Protein AF-A0A7S2R2Z5-F1 (afdb_monomer_lite)

Radius of gyration: 20.86 Å; chains: 1; bounding box: 53×52×46 Å

Foldseek 3Di:
DQPVVVLQVQLVVQVVQVWDFDPPQDSSLSSQVSCLQAPQPDPAGPPRADSDPPDPRHSVNRTPDDDPVCPVVSVVSVVVSVVCVVVVHHDGNCVLCVVLVVVLVVVVVVVVVPDPDPPVVVVVSVVVSVVSVVVSVVVVCVVVLVVDDPVVNVVVVVVVVVVVVVVVVVD

pLDDT: mean 77.74, std 11.2, range [48.31, 90.31]

Secondary structure (DSSP, 8-state):
---HHHHHHHHHHHHHTT-EE-TT--TTHHHHHHHHHH-TT-SS-GGG--S-TTSTT-GGGGEEE--HHHHHHHHHHHHHHHHHHHTT----HHHHHHHHHHHHHHHHHHHHTT-S-HHHHHHHHHHHHHHHHHHHHHHHHHHHHTTS-HHHHHHHHHHHHHHHHHHHHT-

Structure (mmCIF, N/CA/C/O backbone):
data_AF-A0A7S2R2Z5-F1
#
_entry.id   AF-A0A7S2R2Z5-F1
#
loop_
_atom_site.group_PDB
_atom_site.id
_atom_site.type_symbol
_atom_site.label_atom_id
_atom_site.label_alt_id
_atom_site.label_comp_id
_atom_site.label_asym_id
_atom_site.label_entity_id
_atom_site.label_seq_id
_atom_site.pdbx_PDB_ins_code
_atom_site.Cartn_x
_atom_site.Cartn_y
_atom_site.Cartn_z
_atom_site.occupancy
_atom_site.B_iso_or_equiv
_atom_site.auth_seq_id
_atom_site.auth_comp_id
_atom_site.auth_asym_id
_atom_site.auth_atom_id
_atom_site.pdbx_PDB_model_num
ATOM 1 N N . ASP A 1 1 ? 11.763 -3.699 8.112 1.00 53.38 1 ASP A N 1
ATOM 2 C CA . ASP A 1 1 ? 11.744 -4.828 7.167 1.00 53.38 1 ASP A CA 1
ATOM 3 C C . ASP A 1 1 ? 12.758 -4.633 6.057 1.00 53.38 1 ASP A C 1
ATOM 5 O O . ASP A 1 1 ? 12.466 -4.006 5.052 1.00 53.38 1 ASP A O 1
ATOM 9 N N . THR A 1 2 ? 13.978 -5.117 6.279 1.00 63.84 2 THR A N 1
ATOM 10 C CA . THR A 1 2 ? 15.069 -5.157 5.283 1.00 63.84 2 THR A CA 1
ATOM 11 C C . THR A 1 2 ? 15.484 -6.593 4.959 1.00 63.84 2 THR A C 1
ATOM 13 O O . THR A 1 2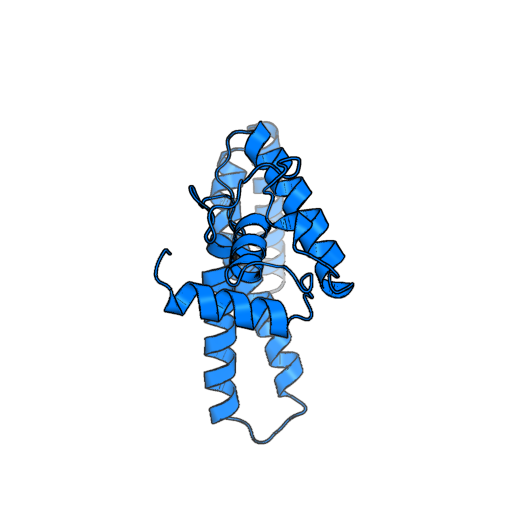 ? 16.454 -6.817 4.243 1.00 63.84 2 THR A O 1
ATOM 16 N N . ASN A 1 3 ? 14.767 -7.579 5.504 1.00 76.38 3 ASN A N 1
ATOM 17 C CA . ASN A 1 3 ? 15.031 -8.986 5.260 1.00 76.38 3 ASN A CA 1
ATOM 18 C C . ASN A 1 3 ? 14.628 -9.336 3.814 1.00 76.38 3 ASN A C 1
ATOM 20 O O . ASN A 1 3 ? 13.455 -9.174 3.462 1.00 76.38 3 ASN A O 1
ATOM 24 N N . PRO A 1 4 ? 15.555 -9.833 2.979 1.00 74.38 4 PRO A N 1
ATOM 25 C CA . PRO A 1 4 ? 15.289 -10.108 1.567 1.00 74.38 4 PRO A CA 1
ATOM 26 C C . PRO A 1 4 ? 14.160 -11.125 1.348 1.00 74.38 4 PRO A C 1
ATOM 28 O O . PRO A 1 4 ? 13.412 -11.012 0.378 1.00 74.38 4 PRO A O 1
ATOM 31 N N . ALA A 1 5 ? 13.975 -12.082 2.264 1.00 79.19 5 ALA A N 1
ATOM 32 C CA . ALA A 1 5 ? 12.886 -13.054 2.171 1.00 79.19 5 ALA A CA 1
ATOM 33 C C . ALA A 1 5 ? 11.499 -12.402 2.325 1.00 79.19 5 ALA A C 1
ATOM 35 O O . ALA A 1 5 ? 10.555 -12.771 1.623 1.00 79.19 5 ALA A O 1
ATOM 36 N N . ASP A 1 6 ? 11.385 -11.407 3.207 1.00 82.25 6 ASP A N 1
ATOM 37 C CA . ASP A 1 6 ? 10.134 -10.681 3.433 1.00 82.25 6 ASP A CA 1
ATOM 38 C C . ASP A 1 6 ? 9.831 -9.743 2.260 1.00 82.25 6 ASP A C 1
ATOM 40 O O . ASP A 1 6 ? 8.690 -9.678 1.807 1.00 82.25 6 ASP A O 1
ATOM 44 N N . LEU A 1 7 ? 10.855 -9.085 1.706 1.00 82.88 7 LEU A N 1
ATOM 45 C CA . LEU A 1 7 ? 10.720 -8.236 0.518 1.00 82.88 7 LEU A CA 1
ATOM 46 C C . LEU A 1 7 ? 10.238 -9.030 -0.695 1.00 82.88 7 LEU A C 1
ATOM 48 O O . LEU A 1 7 ? 9.285 -8.615 -1.354 1.00 82.88 7 LEU A O 1
ATOM 52 N N . LYS A 1 8 ? 10.830 -10.203 -0.940 1.00 84.44 8 LYS A N 1
ATOM 53 C CA . LYS A 1 8 ? 10.383 -11.102 -2.005 1.00 84.44 8 LYS A CA 1
ATOM 54 C C . LYS A 1 8 ? 8.921 -11.497 -1.815 1.00 84.44 8 LYS A C 1
ATOM 56 O O . LYS A 1 8 ? 8.126 -11.373 -2.736 1.00 84.44 8 LYS A O 1
ATOM 61 N N . ARG A 1 9 ? 8.540 -11.885 -0.596 1.00 86.00 9 ARG A N 1
ATOM 62 C CA . ARG A 1 9 ? 7.157 -12.265 -0.287 1.00 86.00 9 ARG A CA 1
ATOM 63 C C . ARG A 1 9 ? 6.170 -11.117 -0.497 1.00 86.00 9 ARG A C 1
ATOM 65 O O . ARG A 1 9 ? 5.071 -11.350 -0.989 1.00 86.00 9 ARG A O 1
ATOM 72 N N . ILE A 1 10 ? 6.536 -9.894 -0.118 1.00 82.88 10 ILE A N 1
ATOM 73 C CA . ILE A 1 10 ? 5.715 -8.701 -0.366 1.00 82.88 10 ILE A CA 1
ATOM 74 C C . ILE A 1 10 ? 5.574 -8.465 -1.874 1.00 82.88 10 ILE A C 1
ATOM 76 O O . ILE A 1 10 ? 4.464 -8.210 -2.338 1.00 82.88 10 ILE A O 1
ATOM 80 N N . GLY A 1 11 ? 6.671 -8.582 -2.627 1.00 81.56 11 GLY A N 1
ATOM 81 C CA . GLY A 1 11 ? 6.669 -8.472 -4.084 1.00 81.56 11 GLY A CA 1
ATOM 82 C C . GLY A 1 11 ? 5.750 -9.502 -4.740 1.00 81.56 11 GLY A C 1
ATOM 83 O O . GLY A 1 11 ? 4.847 -9.127 -5.483 1.00 81.56 11 GLY A O 1
ATOM 84 N N . ASP A 1 12 ? 5.899 -10.776 -4.378 1.00 86.38 12 ASP A N 1
ATOM 85 C CA . ASP A 1 12 ? 5.073 -11.877 -4.885 1.00 86.38 12 ASP A CA 1
ATOM 86 C C . ASP A 1 12 ? 3.579 -11.649 -4.596 1.00 86.38 12 ASP A C 1
ATOM 88 O O . ASP A 1 12 ? 2.731 -11.880 -5.457 1.00 86.38 12 ASP A O 1
ATOM 92 N N . LEU A 1 13 ? 3.240 -11.153 -3.399 1.00 85.06 13 LEU A N 1
ATOM 93 C CA . LEU A 1 13 ? 1.860 -10.808 -3.043 1.00 85.06 13 LEU A CA 1
ATOM 94 C C . LEU A 1 13 ? 1.320 -9.641 -3.879 1.00 85.06 13 LEU A C 1
ATOM 96 O O . LEU A 1 13 ? 0.161 -9.676 -4.284 1.00 85.06 13 LEU A O 1
ATOM 100 N N . ALA A 1 14 ? 2.135 -8.621 -4.152 1.00 81.81 14 ALA A N 1
ATOM 101 C CA . ALA A 1 14 ? 1.749 -7.513 -5.026 1.00 81.81 14 ALA A CA 1
ATOM 102 C C . ALA A 1 14 ? 1.446 -8.000 -6.453 1.00 81.81 14 ALA A C 1
ATOM 104 O O . ALA A 1 14 ? 0.422 -7.619 -7.021 1.00 81.81 14 ALA A O 1
ATOM 105 N N . LEU A 1 15 ? 2.279 -8.889 -6.999 1.00 84.31 15 LEU A N 1
ATOM 106 C CA . LEU A 1 15 ? 2.062 -9.480 -8.322 1.00 84.31 15 LEU A CA 1
ATOM 107 C C . LEU A 1 15 ? 0.796 -10.350 -8.359 1.00 84.31 15 LEU A C 1
ATOM 109 O O . LEU A 1 15 ? -0.008 -10.235 -9.280 1.00 84.31 15 LEU A O 1
ATOM 113 N N . GLN A 1 16 ? 0.552 -11.163 -7.324 1.00 85.69 16 GLN A N 1
ATOM 114 C CA . GLN A 1 16 ? -0.674 -11.971 -7.209 1.00 85.69 16 GLN A CA 1
ATOM 115 C C . GLN A 1 16 ? -1.953 -11.130 -7.146 1.00 85.69 16 GLN A C 1
ATOM 117 O O . GLN A 1 16 ? -3.013 -11.587 -7.565 1.00 85.69 16 GLN A O 1
ATOM 122 N N . LEU A 1 17 ? -1.865 -9.902 -6.633 1.00 81.88 17 LEU A N 1
ATOM 123 C CA . LEU A 1 17 ? -2.984 -8.965 -6.615 1.00 81.88 17 LEU A CA 1
ATOM 124 C C . LEU A 1 17 ? -3.290 -8.359 -7.996 1.00 81.88 17 LEU A C 1
ATOM 126 O O . LEU A 1 17 ? -4.260 -7.613 -8.110 1.00 81.88 17 LEU A O 1
ATOM 130 N N . GLY A 1 18 ? -2.503 -8.681 -9.029 1.00 82.69 18 GLY A N 1
ATOM 131 C CA . GLY A 1 18 ? -2.696 -8.212 -10.402 1.00 82.69 18 GLY A CA 1
ATOM 132 C C . GLY A 1 18 ? -1.950 -6.920 -10.727 1.00 82.69 18 GLY A C 1
ATOM 133 O O . GLY A 1 18 ? -2.322 -6.230 -11.671 1.00 82.69 18 GLY A O 1
ATOM 134 N N . VAL A 1 19 ? -0.940 -6.554 -9.930 1.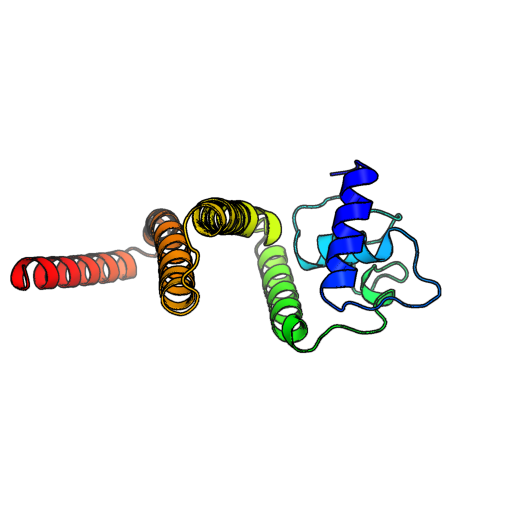00 86.88 19 VAL A N 1
ATOM 135 C CA . VAL A 1 19 ? -0.030 -5.450 -10.256 1.00 86.88 19 VAL A CA 1
ATOM 136 C C . VAL A 1 19 ? 0.974 -5.930 -11.297 1.00 86.88 19 VAL A C 1
ATOM 138 O O . VAL A 1 19 ? 1.629 -6.950 -11.092 1.00 86.88 19 VAL A O 1
ATOM 141 N N . GLU A 1 20 ? 1.136 -5.177 -12.380 1.00 90.31 20 GLU A N 1
ATOM 142 C CA . GLU A 1 20 ? 2.138 -5.466 -13.405 1.00 90.31 20 GLU A CA 1
ATOM 143 C C . GLU A 1 20 ? 3.236 -4.409 -13.371 1.00 90.31 20 GLU A C 1
ATOM 145 O O . GLU A 1 20 ? 2.965 -3.203 -13.326 1.00 90.31 20 GLU A O 1
ATOM 150 N N . LEU A 1 21 ? 4.483 -4.866 -13.419 1.00 89.38 21 LEU A N 1
ATOM 151 C CA . LEU A 1 21 ? 5.650 -4.003 -13.544 1.00 89.38 21 LEU A CA 1
ATOM 152 C C . LEU A 1 21 ? 6.116 -3.914 -15.000 1.00 89.38 21 LEU A C 1
ATOM 154 O O . LEU A 1 21 ? 5.731 -4.734 -15.840 1.00 89.38 21 LEU A O 1
ATOM 158 N N . ASN A 1 22 ? 6.940 -2.914 -15.299 1.00 90.19 22 ASN A N 1
ATOM 159 C CA . ASN A 1 22 ? 7.653 -2.847 -16.568 1.00 90.19 22 ASN A CA 1
ATOM 160 C C . ASN A 1 22 ? 8.651 -4.008 -16.693 1.00 90.19 22 ASN A C 1
ATOM 162 O O . ASN A 1 22 ? 9.077 -4.597 -15.702 1.00 90.19 22 ASN A O 1
ATOM 166 N N . GLU A 1 23 ? 9.024 -4.336 -17.928 1.00 87.00 23 GLU A N 1
ATOM 167 C CA . GLU A 1 23 ? 9.939 -5.449 -18.225 1.00 87.00 23 GLU A CA 1
ATOM 168 C C . GLU A 1 23 ? 11.364 -5.201 -17.709 1.00 87.00 23 GLU A C 1
ATOM 170 O O . GLU A 1 23 ? 12.104 -6.147 -17.457 1.00 87.00 23 GLU A O 1
ATOM 175 N N . ASP A 1 24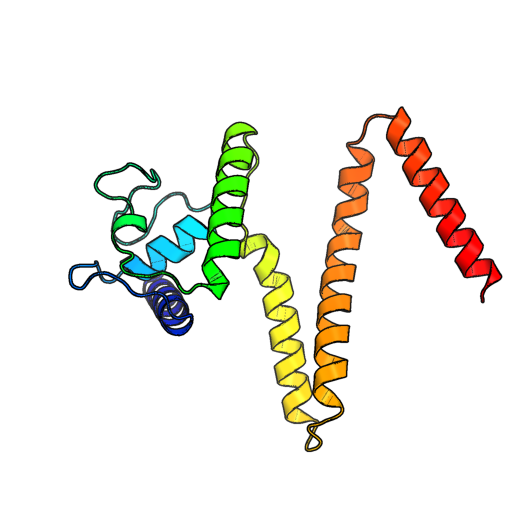 ? 11.731 -3.933 -17.532 1.00 87.81 24 ASP A N 1
ATOM 176 C CA . ASP A 1 24 ? 13.014 -3.449 -17.027 1.00 87.81 24 ASP A CA 1
ATOM 177 C C . ASP A 1 24 ? 12.988 -3.086 -15.532 1.00 87.81 24 ASP A C 1
ATOM 179 O O . ASP A 1 24 ? 13.969 -2.549 -15.010 1.00 87.81 24 ASP A O 1
ATOM 183 N N . ALA A 1 25 ? 11.891 -3.391 -14.832 1.00 86.88 25 ALA A N 1
ATOM 184 C CA . ALA A 1 25 ? 11.773 -3.095 -13.414 1.00 86.88 25 ALA A CA 1
ATOM 185 C C . ALA A 1 25 ? 12.781 -3.893 -12.579 1.00 86.88 25 ALA A C 1
ATOM 187 O O . ALA A 1 25 ? 13.034 -5.073 -12.825 1.00 86.88 25 ALA A O 1
ATOM 188 N N . LYS A 1 26 ? 13.333 -3.255 -11.540 1.00 88.31 26 LYS A N 1
ATOM 189 C CA . LYS A 1 26 ? 14.226 -3.942 -10.594 1.00 88.31 26 LYS A CA 1
ATOM 190 C C . LYS A 1 26 ? 13.463 -5.017 -9.819 1.00 88.31 26 LYS A C 1
ATOM 192 O O . LYS A 1 26 ? 12.269 -4.864 -9.547 1.00 88.31 26 LYS A O 1
ATOM 197 N N . ASP A 1 27 ? 14.186 -6.034 -9.356 1.00 85.69 27 ASP A N 1
ATOM 198 C CA . ASP A 1 27 ? 13.638 -7.151 -8.576 1.00 85.69 27 ASP A CA 1
ATOM 199 C C . ASP A 1 27 ? 12.844 -6.683 -7.344 1.00 85.69 27 ASP A C 1
ATOM 201 O O . ASP A 1 27 ? 11.795 -7.237 -7.008 1.00 85.69 27 ASP A O 1
ATOM 205 N N . GLU A 1 28 ? 13.293 -5.618 -6.674 1.00 88.06 28 GLU A N 1
ATOM 206 C CA . GLU A 1 28 ? 12.599 -5.060 -5.513 1.00 88.06 28 GLU A CA 1
ATOM 207 C C . GLU A 1 28 ? 11.463 -4.084 -5.861 1.00 88.06 28 GLU A C 1
ATOM 209 O O . GLU A 1 28 ? 10.818 -3.559 -4.951 1.00 88.06 28 GLU A O 1
ATOM 214 N N . GLY A 1 29 ? 11.189 -3.833 -7.145 1.00 88.06 29 GLY A N 1
ATOM 215 C CA . GLY A 1 29 ? 10.217 -2.844 -7.620 1.00 88.06 29 GLY A CA 1
ATOM 216 C C . GLY A 1 29 ? 8.818 -3.050 -7.040 1.00 88.06 29 GLY A C 1
ATOM 217 O O . GLY A 1 29 ? 8.239 -2.123 -6.472 1.00 88.06 29 GLY A O 1
ATOM 218 N N . ALA A 1 30 ? 8.297 -4.281 -7.068 1.00 88.38 30 ALA A N 1
ATOM 219 C CA . ALA A 1 30 ? 6.967 -4.592 -6.527 1.00 88.38 30 ALA A CA 1
ATOM 220 C C . ALA A 1 30 ? 6.893 -4.339 -5.014 1.00 88.38 30 ALA A C 1
ATOM 222 O O . ALA A 1 30 ? 5.926 -3.757 -4.513 1.00 88.38 30 ALA A O 1
ATOM 223 N N . ALA A 1 31 ? 7.934 -4.739 -4.281 1.00 88.56 31 ALA A N 1
ATOM 224 C CA . ALA A 1 31 ? 8.015 -4.520 -2.843 1.00 88.56 31 ALA A CA 1
ATOM 225 C C . ALA A 1 31 ? 8.120 -3.024 -2.515 1.00 88.56 31 ALA A C 1
ATOM 227 O O . ALA A 1 31 ? 7.417 -2.530 -1.630 1.00 88.56 31 ALA A O 1
ATOM 228 N N . ALA A 1 32 ? 8.936 -2.284 -3.269 1.00 90.25 32 ALA A N 1
ATOM 229 C CA . ALA A 1 32 ? 9.094 -0.844 -3.124 1.00 90.25 32 ALA A CA 1
ATOM 230 C C . ALA A 1 32 ? 7.785 -0.095 -3.390 1.00 90.25 32 ALA A C 1
ATOM 232 O O . ALA A 1 32 ? 7.425 0.789 -2.614 1.00 90.25 32 ALA A O 1
ATOM 233 N N . VAL A 1 33 ? 7.040 -0.479 -4.430 1.00 89.88 33 VAL A N 1
ATOM 234 C CA . VAL A 1 33 ? 5.712 0.069 -4.736 1.00 89.88 33 VAL A CA 1
ATOM 235 C C . VAL A 1 33 ? 4.735 -0.197 -3.594 1.00 89.88 33 VAL A C 1
ATOM 237 O O . VAL A 1 33 ? 4.071 0.732 -3.129 1.00 89.88 33 VAL A O 1
ATOM 240 N N . ALA A 1 34 ? 4.655 -1.439 -3.110 1.00 88.38 34 ALA A N 1
ATOM 241 C CA . ALA A 1 34 ? 3.739 -1.814 -2.036 1.00 88.38 34 ALA A CA 1
ATOM 242 C C . ALA A 1 34 ? 4.038 -1.045 -0.738 1.00 88.38 34 ALA A C 1
ATOM 244 O O . ALA A 1 34 ? 3.128 -0.490 -0.115 1.00 88.38 34 ALA A O 1
ATOM 245 N N . MET A 1 35 ? 5.316 -0.951 -0.360 1.00 88.88 35 MET A N 1
ATOM 246 C CA . MET A 1 35 ? 5.760 -0.178 0.802 1.00 88.88 35 MET A CA 1
ATOM 247 C C . MET A 1 35 ? 5.487 1.317 0.608 1.00 88.88 35 MET A C 1
ATOM 249 O O . MET A 1 35 ? 4.932 1.960 1.494 1.00 88.88 35 MET A O 1
ATOM 253 N N . TRP A 1 36 ? 5.784 1.874 -0.568 1.00 89.31 36 TRP A N 1
ATOM 254 C CA . TRP A 1 36 ? 5.540 3.286 -0.864 1.00 89.31 36 TRP A CA 1
ATOM 255 C C . TRP A 1 36 ? 4.049 3.659 -0.829 1.00 89.31 36 TRP A C 1
ATOM 257 O O . TRP A 1 36 ? 3.709 4.750 -0.350 1.00 89.31 36 TRP A O 1
ATOM 267 N N . LEU A 1 37 ? 3.168 2.777 -1.315 1.00 88.06 37 LEU A N 1
ATOM 268 C CA . LEU A 1 37 ? 1.716 2.985 -1.347 1.00 88.06 37 LEU A CA 1
ATOM 269 C C . LEU A 1 37 ? 1.062 2.827 0.027 1.00 88.06 37 LEU A C 1
ATOM 271 O O . LEU A 1 37 ? 0.170 3.606 0.369 1.00 88.06 37 LEU A O 1
ATOM 275 N N . PHE A 1 38 ? 1.456 1.807 0.791 1.00 87.31 38 PHE A N 1
ATOM 276 C CA . PHE A 1 38 ? 0.703 1.370 1.969 1.00 87.31 38 PHE A CA 1
ATOM 277 C C . PHE A 1 38 ? 1.422 1.585 3.297 1.00 87.31 38 PHE A C 1
ATOM 279 O O . PHE A 1 38 ? 0.771 1.543 4.344 1.00 87.31 38 PHE A O 1
ATOM 286 N N . ASP A 1 39 ? 2.722 1.870 3.286 1.00 85.38 39 ASP A N 1
ATOM 287 C CA . ASP A 1 39 ? 3.492 2.131 4.495 1.00 85.38 39 ASP A CA 1
ATOM 288 C C . ASP A 1 39 ? 4.266 3.453 4.424 1.00 85.38 39 ASP A C 1
ATOM 290 O O . ASP A 1 39 ? 5.447 3.526 4.089 1.00 85.38 39 ASP A O 1
ATOM 294 N N . GLY A 1 40 ? 3.592 4.535 4.817 1.00 79.25 40 GLY A N 1
ATOM 295 C CA . GLY A 1 40 ? 4.206 5.860 4.908 1.00 79.25 40 GLY A CA 1
ATOM 296 C C . GLY A 1 40 ? 5.234 6.019 6.034 1.00 79.25 40 GLY A C 1
ATOM 297 O O . GLY A 1 40 ? 5.832 7.089 6.131 1.00 79.25 40 GLY A O 1
ATOM 298 N N . SER A 1 41 ? 5.446 5.002 6.879 1.00 79.56 41 SER A N 1
ATOM 299 C CA . SER A 1 41 ? 6.427 5.051 7.973 1.00 79.56 41 SER A CA 1
ATOM 300 C C . SER A 1 41 ? 7.828 4.582 7.578 1.00 79.56 41 SER A C 1
ATOM 302 O O . SER A 1 41 ? 8.781 4.806 8.321 1.00 79.56 41 SER A O 1
ATOM 304 N N . VAL A 1 42 ? 7.972 3.963 6.405 1.00 83.88 42 VAL A N 1
ATOM 305 C CA . VAL A 1 42 ? 9.253 3.454 5.908 1.00 83.88 42 VAL A CA 1
ATOM 306 C C . VAL A 1 42 ? 10.201 4.614 5.640 1.00 83.88 42 VAL A C 1
ATOM 308 O O . VAL A 1 42 ? 9.825 5.568 4.962 1.00 83.88 42 VAL A O 1
ATOM 311 N N . GLU A 1 43 ? 11.439 4.540 6.135 1.00 80.75 43 GLU A N 1
ATOM 312 C CA . GLU A 1 43 ? 12.467 5.563 5.900 1.00 80.75 43 GLU A CA 1
ATOM 313 C C . GLU A 1 43 ? 13.213 5.393 4.575 1.00 80.75 43 GLU A C 1
ATOM 315 O O . GLU A 1 43 ? 13.423 6.383 3.877 1.00 80.75 43 GLU A O 1
ATOM 320 N N . ASN A 1 44 ? 13.509 4.150 4.197 1.00 86.12 44 ASN A N 1
ATOM 321 C CA . ASN A 1 44 ? 14.243 3.790 2.988 1.00 86.12 44 ASN A CA 1
ATOM 322 C C . ASN A 1 44 ? 13.476 2.706 2.234 1.00 86.12 44 ASN A C 1
ATOM 324 O O . ASN A 1 44 ? 13.072 1.711 2.837 1.00 86.12 44 ASN A O 1
ATOM 328 N N . LEU A 1 45 ? 13.267 2.899 0.934 1.00 88.62 45 LEU A N 1
ATOM 329 C CA . LEU A 1 45 ? 12.628 1.893 0.094 1.00 88.62 45 LEU A CA 1
ATOM 330 C C . LEU A 1 45 ? 13.670 0.871 -0.391 1.00 88.62 45 LEU A C 1
ATOM 332 O O . LEU A 1 45 ? 14.834 1.233 -0.590 1.00 88.62 45 LEU A O 1
ATOM 336 N N . PRO A 1 46 ? 13.278 -0.400 -0.580 1.00 87.25 46 PRO A N 1
ATOM 337 C CA . PRO A 1 46 ? 14.167 -1.419 -1.136 1.00 87.25 46 PRO A CA 1
ATOM 338 C C . PRO A 1 46 ? 14.539 -1.070 -2.589 1.00 87.25 46 PRO A C 1
ATOM 340 O O . PRO A 1 46 ? 13.902 -0.210 -3.185 1.00 87.25 46 PRO A O 1
ATOM 343 N N . GLY A 1 47 ? 15.600 -1.656 -3.155 1.00 85.50 47 GLY A N 1
ATOM 344 C CA . GLY A 1 47 ? 16.041 -1.359 -4.536 1.00 85.50 47 GLY A CA 1
ATOM 345 C C . GLY A 1 47 ? 16.632 0.047 -4.753 1.00 85.50 47 GLY A C 1
ATOM 346 O O . GLY A 1 47 ? 16.867 0.472 -5.891 1.00 85.50 47 GLY A O 1
ATOM 347 N N . GLY A 1 48 ? 16.860 0.787 -3.661 1.00 86.94 48 GLY A N 1
ATOM 348 C CA . GLY A 1 48 ? 17.413 2.140 -3.680 1.00 86.94 48 GLY A CA 1
ATOM 349 C C . GLY A 1 48 ? 16.448 3.192 -4.222 1.00 86.94 48 GLY A C 1
ATOM 350 O O . GLY A 1 48 ? 16.915 4.210 -4.716 1.00 86.94 48 GLY A O 1
ATOM 351 N N . TYR A 1 49 ? 15.135 2.943 -4.191 1.00 90.00 49 TYR A N 1
ATOM 352 C CA . TYR A 1 49 ? 14.127 3.872 -4.706 1.00 90.00 49 TYR A CA 1
ATOM 353 C C . TYR A 1 49 ? 13.899 5.091 -3.804 1.00 90.00 49 TYR A C 1
ATOM 355 O O . TYR A 1 49 ? 13.987 5.026 -2.575 1.00 90.00 49 TYR A O 1
ATOM 363 N N . ASP A 1 50 ? 13.494 6.195 -4.429 1.00 88.75 50 ASP A N 1
ATOM 364 C CA . ASP A 1 50 ? 13.131 7.426 -3.740 1.00 88.75 50 ASP A CA 1
ATOM 365 C C . ASP A 1 50 ? 11.652 7.460 -3.360 1.00 88.75 50 ASP A C 1
ATOM 367 O O . ASP A 1 50 ? 10.767 6.982 -4.069 1.00 88.75 50 ASP A O 1
ATOM 371 N N . LYS A 1 51 ? 11.344 8.145 -2.260 1.00 86.12 51 LYS A N 1
ATOM 372 C CA . LYS A 1 51 ? 9.953 8.358 -1.833 1.00 86.12 51 LYS A CA 1
ATOM 373 C C . LYS A 1 51 ? 9.203 9.397 -2.652 1.00 86.12 51 LYS A C 1
ATOM 375 O O . LYS A 1 51 ? 7.973 9.445 -2.583 1.00 86.12 51 LYS A O 1
ATOM 380 N N . GLY A 1 52 ? 9.928 10.269 -3.345 1.00 84.06 52 GLY A N 1
ATOM 381 C CA . GLY A 1 52 ? 9.328 11.310 -4.164 1.00 84.06 52 GLY A CA 1
ATOM 382 C C . GLY A 1 52 ? 8.584 10.683 -5.336 1.00 84.06 52 GLY A C 1
ATOM 383 O O . GLY A 1 52 ? 9.188 9.983 -6.142 1.00 84.06 52 GLY A O 1
ATOM 384 N N . GLU A 1 53 ? 7.287 10.957 -5.459 1.00 80.69 53 GLU A N 1
ATOM 385 C CA . GLU A 1 53 ? 6.486 10.518 -6.614 1.00 80.69 53 GLU A CA 1
ATOM 386 C C . GLU A 1 53 ? 7.072 11.042 -7.933 1.00 80.69 53 GLU A C 1
ATOM 388 O O . GLU A 1 53 ? 7.137 10.334 -8.930 1.00 80.69 53 GLU A O 1
ATOM 393 N N . LEU A 1 54 ? 7.581 12.277 -7.908 1.00 84.31 54 LEU A N 1
ATOM 394 C CA . LEU A 1 54 ? 8.178 12.937 -9.068 1.00 84.31 54 LEU A CA 1
ATOM 395 C C . LEU A 1 54 ? 9.667 12.615 -9.256 1.00 84.31 54 LEU A C 1
ATOM 397 O O . LEU A 1 54 ? 10.271 13.105 -10.211 1.00 84.31 54 LEU A O 1
ATOM 401 N N . SER A 1 55 ? 10.277 11.815 -8.372 1.00 86.25 55 SER A N 1
ATOM 402 C CA . SER A 1 55 ? 11.691 11.464 -8.525 1.00 86.25 55 SER A CA 1
ATOM 403 C C . SER A 1 55 ? 11.914 10.695 -9.838 1.00 86.25 55 SER A C 1
ATOM 405 O O . SER A 1 55 ? 11.081 9.868 -10.231 1.00 86.25 55 SER A O 1
ATOM 407 N N . PRO A 1 56 ? 13.034 10.923 -10.548 1.00 85.25 56 PRO A N 1
ATOM 408 C CA . PRO A 1 56 ? 13.509 10.028 -11.601 1.00 85.25 56 PRO A CA 1
ATOM 409 C C . PRO A 1 56 ? 13.531 8.558 -11.167 1.00 85.25 56 PRO A C 1
ATOM 411 O O . PRO A 1 56 ? 13.137 7.703 -11.948 1.00 85.25 56 PRO A O 1
ATOM 414 N N . ASN A 1 57 ? 13.881 8.296 -9.909 1.00 89.06 57 ASN A N 1
ATOM 415 C CA . ASN A 1 57 ? 14.024 6.970 -9.317 1.00 89.06 57 ASN A CA 1
ATOM 416 C C . ASN A 1 57 ? 12.847 6.648 -8.371 1.00 89.06 57 ASN A C 1
ATOM 418 O O . ASN A 1 57 ? 13.024 6.131 -7.270 1.00 89.06 57 ASN A O 1
ATOM 422 N N . SER A 1 58 ? 11.630 7.028 -8.771 1.00 88.69 58 SER A N 1
ATOM 423 C CA . SER A 1 58 ? 10.403 6.714 -8.033 1.00 88.69 58 SER A CA 1
ATOM 424 C C . SER A 1 58 ? 9.959 5.275 -8.312 1.00 88.69 58 SER A C 1
ATOM 426 O O . SER A 1 58 ? 9.899 4.900 -9.484 1.00 88.69 58 SER A O 1
ATOM 428 N N . PRO A 1 59 ? 9.540 4.494 -7.299 1.00 89.62 59 PRO A N 1
ATOM 429 C CA . PRO A 1 59 ? 9.066 3.128 -7.522 1.00 89.62 59 PRO A CA 1
ATOM 430 C C . PRO A 1 59 ? 7.774 3.097 -8.353 1.00 89.62 59 PRO A C 1
ATOM 432 O O . PRO A 1 59 ? 7.478 2.108 -9.006 1.00 89.62 59 PRO A O 1
ATOM 435 N N . VAL A 1 60 ? 7.002 4.191 -8.376 1.00 86.81 60 VAL A N 1
ATOM 436 C CA . VAL A 1 60 ? 5.745 4.289 -9.141 1.00 86.81 60 VAL A CA 1
ATOM 437 C C . VAL A 1 60 ? 5.988 4.214 -10.647 1.00 86.81 60 VAL A C 1
ATOM 439 O O . VAL A 1 60 ? 5.110 3.778 -11.382 1.00 86.81 60 VAL A O 1
ATOM 442 N N . LYS A 1 61 ? 7.177 4.611 -11.115 1.00 87.75 61 LYS A N 1
ATOM 443 C CA . LYS A 1 61 ? 7.532 4.553 -12.539 1.00 87.75 61 LYS A CA 1
ATOM 444 C C . LYS A 1 61 ? 7.744 3.134 -13.045 1.00 87.75 61 LYS A C 1
ATOM 446 O O . LYS A 1 61 ? 7.648 2.920 -14.244 1.00 87.75 61 LYS A O 1
ATOM 451 N N . GLU A 1 62 ? 7.979 2.19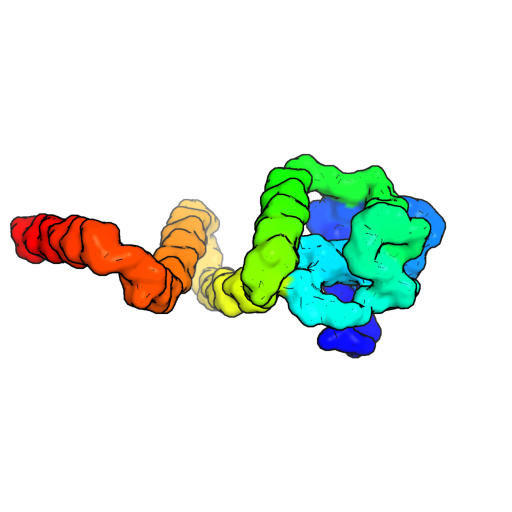6 -12.135 1.00 89.00 62 GLU A N 1
ATOM 452 C CA . GLU A 1 62 ? 8.131 0.775 -12.441 1.00 89.00 62 GLU A CA 1
ATOM 453 C C . GLU A 1 62 ? 6.787 0.090 -12.698 1.00 89.00 62 GLU A C 1
ATOM 455 O O . GLU A 1 62 ? 6.756 -1.042 -13.170 1.00 89.00 62 GLU A O 1
ATOM 460 N N . LEU A 1 63 ? 5.665 0.746 -12.377 1.00 86.75 63 LEU A N 1
ATOM 461 C CA . LEU A 1 63 ? 4.330 0.200 -12.594 1.00 86.75 63 LEU A CA 1
ATOM 462 C C . LEU A 1 63 ? 3.929 0.327 -14.064 1.00 86.75 63 LEU A C 1
ATOM 464 O O . LEU A 1 63 ? 3.771 1.435 -14.579 1.00 86.75 63 LEU A O 1
ATOM 468 N N . LYS A 1 64 ? 3.660 -0.814 -14.698 1.00 89.94 64 LYS A N 1
ATOM 469 C CA . LYS A 1 64 ? 3.074 -0.897 -16.039 1.00 89.94 64 LYS A CA 1
ATOM 470 C C . LYS A 1 64 ? 1.558 -0.790 -15.979 1.00 89.94 64 LYS A C 1
ATOM 472 O O . LYS A 1 64 ? 0.946 -0.031 -16.729 1.00 89.94 64 LYS A O 1
ATOM 477 N N . SER A 1 65 ? 0.941 -1.547 -15.076 1.00 86.56 65 SER A N 1
ATOM 478 C CA . SER A 1 65 ? -0.504 -1.524 -14.886 1.00 86.56 65 SER A CA 1
ATOM 479 C C . SER A 1 65 ? -0.881 -1.777 -13.430 1.00 86.56 65 SER A C 1
ATOM 481 O O . SER A 1 65 ? -0.170 -2.430 -12.661 1.00 86.56 65 SER A O 1
ATOM 483 N N . PHE A 1 66 ? -2.009 -1.191 -13.035 1.00 84.88 66 PHE A N 1
ATOM 484 C CA . PHE A 1 66 ? -2.569 -1.350 -11.704 1.00 84.88 66 PHE A CA 1
ATOM 485 C C . PHE A 1 66 ? -4.023 -1.803 -11.842 1.00 84.88 66 PHE A C 1
ATOM 487 O O . PHE A 1 66 ? -4.781 -1.179 -12.594 1.00 84.88 66 PHE A O 1
ATOM 494 N N . PRO A 1 67 ? -4.438 -2.866 -11.139 1.00 86.38 67 PRO A N 1
ATOM 495 C CA . PRO A 1 67 ? -5.747 -3.463 -11.341 1.00 86.38 67 PRO A CA 1
ATOM 496 C C . PRO A 1 67 ? -6.836 -2.496 -10.877 1.00 86.38 67 PRO A C 1
ATOM 498 O O . PRO A 1 67 ? -6.701 -1.829 -9.846 1.00 86.38 67 PRO A O 1
ATOM 501 N N . GLN A 1 68 ? -7.928 -2.415 -11.641 1.00 84.56 68 GLN A N 1
ATOM 502 C CA . GLN A 1 68 ? -8.990 -1.422 -11.446 1.00 84.56 68 GLN A CA 1
ATOM 503 C C . GLN A 1 68 ? -9.561 -1.433 -10.020 1.00 84.56 68 GLN A C 1
ATOM 505 O O . GLN A 1 68 ? -9.794 -0.369 -9.442 1.00 84.56 68 GLN A O 1
ATOM 510 N N . ASP A 1 69 ? -9.700 -2.618 -9.428 1.00 80.56 69 ASP A N 1
ATOM 511 C CA . ASP A 1 69 ? -10.197 -2.798 -8.061 1.00 80.56 69 ASP A CA 1
ATOM 512 C C . ASP A 1 69 ? -9.274 -2.167 -7.009 1.00 80.56 69 ASP A C 1
ATOM 514 O O . ASP A 1 69 ? -9.736 -1.650 -5.988 1.00 80.56 69 ASP A O 1
ATOM 518 N N . LEU A 1 70 ? -7.964 -2.130 -7.272 1.00 82.12 70 LEU A N 1
ATOM 519 C CA . LEU A 1 70 ? -7.000 -1.469 -6.398 1.00 82.12 70 LEU A CA 1
ATOM 520 C C . LEU A 1 70 ? -6.830 0.018 -6.712 1.00 82.12 70 LEU A C 1
ATOM 522 O O . LEU A 1 70 ? -6.376 0.752 -5.835 1.00 82.12 70 LEU A O 1
ATOM 526 N N . VAL A 1 71 ? -7.221 0.512 -7.892 1.00 85.19 71 VAL A N 1
ATOM 527 C CA . VAL A 1 71 ? -7.058 1.934 -8.261 1.00 85.19 71 VAL A CA 1
ATOM 528 C C . VAL A 1 71 ? -7.735 2.862 -7.251 1.00 85.19 71 VAL A C 1
ATOM 530 O O . VAL A 1 71 ? -7.151 3.875 -6.860 1.00 85.19 71 VAL A O 1
ATOM 533 N N . LEU A 1 72 ? -8.941 2.523 -6.782 1.00 84.50 72 LEU A N 1
ATOM 534 C CA . LEU A 1 72 ? -9.638 3.325 -5.770 1.00 84.50 72 LEU A CA 1
ATOM 535 C C . LEU A 1 72 ? -8.853 3.376 -4.453 1.00 84.50 72 LEU A C 1
ATOM 537 O O . LEU A 1 72 ? -8.721 4.442 -3.842 1.00 84.50 72 LEU A O 1
ATOM 541 N N . VAL A 1 73 ? -8.314 2.232 -4.031 1.00 85.31 73 VAL A N 1
ATOM 542 C CA . VAL A 1 73 ? -7.513 2.110 -2.810 1.00 85.31 73 VAL A CA 1
ATOM 543 C C . VAL A 1 73 ? -6.206 2.893 -2.954 1.00 85.31 73 VAL A C 1
ATOM 545 O O . VAL A 1 73 ? -5.878 3.673 -2.063 1.00 85.31 73 VAL A O 1
ATOM 548 N N . GLY A 1 74 ? -5.515 2.764 -4.090 1.00 86.56 74 GLY A N 1
ATOM 549 C CA . GLY A 1 74 ? -4.271 3.476 -4.393 1.00 86.56 74 GLY A CA 1
ATOM 550 C C . GLY A 1 74 ? -4.446 4.995 -4.454 1.00 86.56 74 GLY A C 1
ATOM 551 O O . GLY A 1 74 ? -3.671 5.744 -3.867 1.00 86.56 74 GLY A O 1
ATOM 552 N N . ARG A 1 75 ? -5.516 5.490 -5.087 1.00 87.50 75 ARG A N 1
ATOM 553 C CA . ARG A 1 75 ? -5.811 6.936 -5.109 1.00 87.50 75 ARG A CA 1
ATOM 554 C C . ARG A 1 75 ? -6.133 7.469 -3.715 1.00 87.50 75 ARG A C 1
ATOM 556 O O . ARG A 1 75 ? -5.670 8.543 -3.336 1.00 87.50 75 ARG A O 1
ATOM 563 N N . SER A 1 76 ? -6.897 6.704 -2.938 1.00 88.19 76 SER A N 1
ATOM 564 C CA . SER A 1 76 ? -7.234 7.070 -1.561 1.00 88.19 76 SER A CA 1
ATOM 565 C C . SER A 1 76 ? -5.992 7.096 -0.669 1.00 88.19 76 SER A C 1
ATOM 567 O O . SER A 1 76 ? -5.832 8.026 0.121 1.00 88.19 76 SER A O 1
ATOM 569 N N . SER A 1 77 ? -5.088 6.119 -0.805 1.00 87.81 77 SER A N 1
ATOM 570 C CA . SER A 1 77 ? -3.855 6.073 -0.017 1.00 87.81 77 SER A CA 1
ATOM 571 C C . SER A 1 77 ? -2.928 7.243 -0.337 1.00 87.81 77 SER A C 1
ATOM 573 O O . SER A 1 77 ? -2.418 7.856 0.597 1.00 87.81 77 SER A O 1
ATOM 575 N N . ILE A 1 78 ? -2.782 7.632 -1.610 1.00 87.19 78 ILE A N 1
ATOM 576 C CA . ILE A 1 78 ? -1.992 8.810 -2.011 1.00 87.19 78 ILE A CA 1
ATOM 577 C C . ILE A 1 78 ? -2.563 10.100 -1.403 1.00 87.19 78 ILE A C 1
ATOM 579 O O . ILE A 1 78 ? -1.814 10.883 -0.816 1.00 87.19 78 ILE A O 1
ATOM 583 N N . LEU A 1 79 ? -3.884 10.311 -1.474 1.00 87.50 79 LEU A N 1
ATOM 584 C CA . LEU A 1 79 ? -4.528 11.500 -0.896 1.00 87.50 79 LEU A CA 1
ATOM 585 C C . LEU A 1 79 ? -4.337 11.578 0.622 1.00 87.50 79 LEU A C 1
ATOM 587 O O . LEU A 1 79 ? -3.979 12.631 1.155 1.00 87.50 79 LEU A O 1
ATOM 591 N N . ILE A 1 80 ? -4.548 10.459 1.320 1.00 86.38 80 ILE A N 1
ATOM 592 C CA . ILE A 1 80 ? -4.370 10.393 2.772 1.00 86.38 80 ILE A CA 1
ATOM 593 C C . ILE A 1 80 ? -2.901 10.620 3.127 1.00 86.38 80 ILE A C 1
ATOM 595 O O . ILE A 1 80 ? -2.619 11.438 3.994 1.00 86.38 80 ILE A O 1
ATOM 599 N N . LYS A 1 81 ? -1.964 9.973 2.424 1.00 85.75 81 LYS A N 1
ATOM 600 C CA . LYS A 1 81 ? -0.518 10.157 2.609 1.00 85.75 81 LYS A CA 1
ATOM 601 C C . LYS A 1 81 ? -0.108 11.621 2.434 1.00 85.75 81 LYS A C 1
ATOM 603 O O . LYS A 1 81 ? 0.616 12.150 3.277 1.00 85.75 81 LYS A O 1
ATOM 608 N N . GLY A 1 82 ? -0.606 12.294 1.395 1.00 85.81 82 GLY A N 1
ATOM 609 C CA . GLY A 1 82 ? -0.353 13.716 1.158 1.00 85.81 82 GLY A CA 1
ATOM 610 C C . GLY A 1 82 ? -0.866 14.607 2.295 1.00 85.81 82 GLY A C 1
ATOM 611 O O . GLY A 1 82 ? -0.136 15.466 2.791 1.00 85.81 82 GLY A O 1
ATOM 612 N N . LEU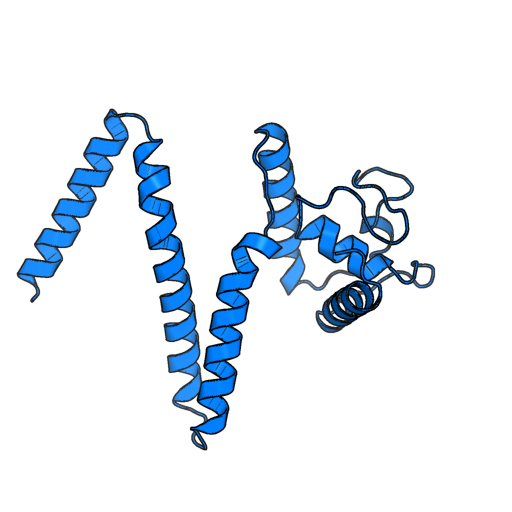 A 1 83 ? -2.093 14.370 2.766 1.00 87.69 83 LEU A N 1
ATOM 613 C CA . LEU A 1 83 ? -2.688 15.121 3.877 1.00 87.69 83 LEU A CA 1
ATOM 614 C C . LEU A 1 83 ? -1.982 14.839 5.213 1.00 87.69 83 LEU A C 1
ATOM 616 O O . LEU A 1 83 ? -1.696 15.765 5.971 1.00 87.69 83 LEU A O 1
ATOM 620 N N . SER A 1 84 ? -1.644 13.579 5.485 1.00 86.38 84 SER A N 1
ATOM 621 C CA . SER A 1 84 ? -0.876 13.163 6.660 1.00 86.38 84 SER A CA 1
ATOM 622 C C . SER A 1 84 ? 0.508 13.805 6.692 1.00 86.38 84 SER A C 1
ATOM 624 O O . SER A 1 84 ? 0.904 14.316 7.737 1.00 86.38 84 SER A O 1
ATOM 626 N N . SER A 1 85 ? 1.205 13.866 5.552 1.00 84.50 85 SER A N 1
ATOM 627 C CA . SER A 1 85 ? 2.494 14.556 5.432 1.00 84.50 85 SER A CA 1
ATOM 628 C C . SER A 1 85 ? 2.366 16.054 5.728 1.00 84.50 85 SER A C 1
ATOM 630 O O . SER A 1 85 ? 3.148 16.591 6.508 1.00 84.50 85 SER A O 1
ATOM 632 N N . ARG A 1 86 ? 1.332 16.721 5.194 1.00 87.75 86 ARG A N 1
ATOM 633 C CA . ARG A 1 86 ? 1.067 18.148 5.463 1.00 87.75 86 ARG A CA 1
ATOM 634 C C . ARG A 1 86 ? 0.769 18.442 6.933 1.00 87.75 86 ARG A C 1
ATOM 636 O O . ARG A 1 86 ? 1.147 19.500 7.422 1.00 87.75 86 ARG A O 1
ATOM 643 N N . LEU A 1 87 ? 0.094 17.527 7.625 1.00 89.06 87 LEU A N 1
ATOM 644 C CA . LEU A 1 87 ? -0.257 17.659 9.043 1.00 89.06 87 LEU A CA 1
ATOM 645 C C . LEU A 1 87 ? 0.802 17.073 9.992 1.00 89.06 87 LEU A C 1
ATOM 647 O O . LEU A 1 87 ? 0.582 17.056 11.201 1.00 89.06 87 LEU A O 1
ATOM 651 N N . ASN A 1 88 ? 1.924 16.582 9.458 1.00 85.88 88 ASN A N 1
ATOM 652 C CA . ASN A 1 88 ? 2.977 15.886 10.198 1.00 85.88 88 ASN A CA 1
ATOM 653 C C . ASN A 1 88 ? 2.452 14.727 11.075 1.00 85.88 88 ASN A C 1
ATOM 655 O O . ASN A 1 88 ? 2.910 14.503 12.196 1.00 85.88 88 ASN A O 1
ATOM 659 N N . VAL A 1 89 ? 1.445 14.003 10.576 1.00 85.19 89 VAL A N 1
ATOM 660 C CA . VAL A 1 89 ? 0.858 12.839 11.249 1.00 85.19 89 VAL A CA 1
ATOM 661 C C . VAL A 1 89 ? 1.491 11.572 10.674 1.00 85.19 89 VAL A C 1
ATOM 663 O O . VAL A 1 89 ? 1.378 11.350 9.467 1.00 85.19 89 VAL A O 1
ATOM 666 N N . PRO A 1 90 ? 2.107 10.704 11.499 1.00 82.06 90 PRO A N 1
ATOM 667 C CA . PRO A 1 90 ? 2.641 9.439 11.014 1.00 82.06 90 PRO A CA 1
ATOM 668 C C . PRO A 1 90 ? 1.492 8.560 10.514 1.00 82.06 90 PRO A C 1
ATOM 670 O O . PRO A 1 90 ? 0.532 8.294 11.241 1.00 82.06 90 PRO A O 1
ATOM 673 N N . TRP A 1 91 ? 1.591 8.109 9.265 1.00 84.19 91 TRP A N 1
ATOM 674 C CA . TRP A 1 91 ? 0.570 7.292 8.619 1.00 84.19 91 TRP A CA 1
ATOM 675 C C . TRP A 1 91 ? 1.177 6.010 8.057 1.00 84.19 91 TRP A C 1
ATOM 677 O O . TRP A 1 91 ? 2.205 6.034 7.386 1.00 84.19 91 TRP A O 1
ATOM 687 N N . SER A 1 92 ? 0.517 4.887 8.323 1.00 85.81 92 SER A N 1
ATOM 688 C CA . SER A 1 92 ? 0.839 3.587 7.739 1.00 85.81 92 SER A CA 1
ATOM 689 C C . SER A 1 92 ? -0.441 2.762 7.665 1.00 85.81 92 SER A C 1
ATOM 691 O O . SER A 1 92 ? -1.001 2.372 8.694 1.00 85.81 92 SER A O 1
ATOM 693 N N . LEU A 1 93 ? -0.931 2.521 6.446 1.00 85.31 93 LEU A N 1
ATOM 694 C CA . LEU A 1 93 ? -2.104 1.676 6.225 1.00 85.31 93 LEU A CA 1
ATOM 695 C C . LEU A 1 93 ? -1.798 0.236 6.627 1.00 85.31 93 LEU A C 1
ATOM 697 O O . LEU A 1 93 ? -2.603 -0.388 7.315 1.00 85.31 93 LEU A O 1
ATOM 701 N N . ALA A 1 94 ? -0.620 -0.260 6.246 1.00 84.56 94 ALA A N 1
ATOM 702 C CA . ALA A 1 94 ? -0.168 -1.608 6.555 1.00 84.56 94 ALA A CA 1
ATOM 703 C C . ALA A 1 94 ? -0.164 -1.867 8.070 1.00 84.56 94 ALA A C 1
ATOM 705 O O . ALA A 1 94 ? -0.733 -2.859 8.531 1.00 84.56 94 ALA A O 1
ATOM 706 N N . LYS A 1 95 ? 0.382 -0.938 8.869 1.00 85.44 95 LYS A N 1
ATOM 707 C CA . LYS A 1 95 ? 0.403 -1.061 10.335 1.00 85.44 95 LYS A CA 1
ATOM 708 C C . LYS A 1 95 ? -1.003 -1.118 10.929 1.00 85.44 95 LYS A C 1
ATOM 710 O O . LYS A 1 95 ? -1.265 -1.947 11.798 1.00 85.44 95 LYS A O 1
ATOM 715 N N . GLU A 1 96 ? -1.907 -0.276 10.439 1.00 85.69 96 GLU A N 1
ATOM 716 C CA . GLU A 1 96 ? -3.283 -0.179 10.935 1.00 85.69 96 GLU A CA 1
ATOM 717 C C . GLU A 1 96 ? -4.159 -1.374 10.540 1.00 85.69 96 GLU A C 1
ATOM 719 O O . GLU A 1 96 ? -4.985 -1.828 11.335 1.00 85.69 96 GLU A O 1
ATOM 724 N N . TRP A 1 97 ? -3.955 -1.919 9.339 1.00 84.50 97 TRP A N 1
ATOM 725 C CA . TRP A 1 97 ? -4.723 -3.053 8.825 1.00 84.50 97 TRP A CA 1
ATOM 726 C C . TRP A 1 97 ? -4.162 -4.413 9.227 1.00 84.50 97 TRP A C 1
ATOM 728 O O . TRP A 1 97 ? -4.941 -5.354 9.381 1.00 84.50 97 TRP A O 1
ATOM 738 N N . SER A 1 98 ? -2.851 -4.532 9.463 1.00 85.31 98 SER A N 1
ATOM 739 C CA . SER A 1 98 ? -2.213 -5.802 9.834 1.00 85.31 98 SER A CA 1
ATOM 740 C C . SER A 1 98 ? -2.898 -6.560 10.987 1.00 85.31 98 SER A C 1
ATOM 742 O O . SER A 1 98 ? -3.127 -7.761 10.820 1.00 85.31 98 SER A O 1
ATOM 744 N N . PRO A 1 99 ? -3.317 -5.945 12.120 1.00 86.00 99 PRO A N 1
ATOM 745 C CA . PRO A 1 99 ? -3.989 -6.695 13.182 1.00 86.00 99 PRO A CA 1
ATOM 746 C C . PRO A 1 99 ? -5.383 -7.185 12.776 1.00 86.00 99 PRO A C 1
ATOM 748 O O . PRO A 1 99 ? -5.849 -8.196 13.297 1.00 86.00 99 PRO A O 1
ATOM 751 N N . ILE A 1 100 ? -6.070 -6.478 11.876 1.00 83.12 100 ILE A N 1
ATOM 752 C CA . ILE A 1 100 ? -7.394 -6.873 11.384 1.00 83.12 100 ILE A CA 1
ATOM 753 C C . ILE A 1 100 ? -7.238 -8.023 10.391 1.00 83.12 100 ILE A C 1
ATOM 755 O O . ILE A 1 100 ? -7.921 -9.033 10.530 1.00 83.12 100 ILE A O 1
ATOM 759 N N . ALA A 1 101 ? -6.307 -7.893 9.443 1.00 81.56 101 ALA A N 1
ATOM 760 C CA . ALA A 1 101 ? -6.000 -8.926 8.463 1.00 81.56 101 ALA A CA 1
ATOM 761 C C . ALA A 1 101 ? -5.615 -10.244 9.147 1.00 81.56 101 ALA A C 1
ATOM 763 O O . ALA A 1 101 ? -6.192 -11.278 8.830 1.00 81.56 101 ALA A O 1
ATOM 764 N N . ARG A 1 102 ? -4.735 -10.197 10.160 1.00 84.19 102 ARG A N 1
ATOM 765 C CA . ARG A 1 102 ? -4.367 -11.378 10.962 1.00 84.19 102 ARG A CA 1
ATOM 766 C C . ARG A 1 102 ? -5.585 -12.026 11.616 1.00 84.19 102 ARG A C 1
ATOM 768 O O . ARG A 1 102 ? -5.817 -13.204 11.408 1.00 84.19 102 ARG A O 1
ATOM 775 N N . LYS A 1 103 ? -6.440 -11.244 12.287 1.00 82.69 103 LYS A N 1
ATOM 776 C CA . LYS A 1 103 ? -7.673 -11.773 12.899 1.00 82.69 103 LYS A CA 1
ATOM 777 C C . LYS A 1 103 ? -8.615 -12.426 11.888 1.00 82.69 103 LYS A C 1
ATOM 779 O O . LYS A 1 103 ? -9.252 -13.417 12.217 1.00 82.69 103 LYS A O 1
ATOM 784 N N . VAL A 1 104 ? -8.750 -11.864 10.687 1.00 80.88 104 VAL A N 1
ATOM 785 C CA . VAL A 1 104 ? -9.604 -12.441 9.635 1.00 80.88 104 VAL A CA 1
ATOM 786 C C . VAL A 1 104 ? -9.002 -13.739 9.095 1.00 80.88 104 VAL A C 1
ATOM 788 O O . VAL A 1 104 ? -9.730 -14.714 8.930 1.00 80.88 104 VAL A O 1
ATOM 791 N N . LEU A 1 105 ? -7.686 -13.778 8.881 1.00 78.12 105 LEU A N 1
ATOM 792 C CA . LEU A 1 105 ? -6.982 -14.994 8.474 1.00 78.12 105 LEU A CA 1
ATOM 793 C C . LEU A 1 105 ? -7.105 -16.095 9.538 1.00 78.12 105 LEU A C 1
ATOM 795 O O . LEU A 1 105 ? -7.449 -17.223 9.197 1.00 78.12 105 LEU A O 1
ATOM 799 N N . ASP A 1 106 ? -6.942 -15.757 10.819 1.00 78.25 106 ASP A N 1
ATOM 800 C CA . ASP A 1 106 ? -7.094 -16.699 11.936 1.00 78.25 106 ASP A CA 1
ATOM 801 C C . ASP A 1 106 ? -8.525 -17.268 12.018 1.00 78.25 106 ASP A C 1
ATOM 803 O O . ASP A 1 106 ? -8.720 -18.462 12.265 1.00 78.25 106 ASP A O 1
ATOM 807 N N . ILE A 1 107 ? -9.546 -16.433 11.768 1.00 74.31 107 ILE A N 1
ATOM 808 C CA . ILE A 1 107 ? -10.951 -16.872 11.686 1.00 74.31 107 ILE A CA 1
ATOM 809 C C . ILE A 1 107 ? -11.146 -17.851 10.523 1.00 74.31 107 ILE A C 1
ATOM 811 O O . ILE A 1 107 ? -11.841 -18.854 10.690 1.00 74.31 107 ILE A O 1
ATOM 815 N N . ASN A 1 108 ? -10.538 -17.588 9.365 1.00 64.69 108 ASN A N 1
ATOM 816 C CA . ASN A 1 108 ? -10.665 -18.454 8.193 1.00 64.69 108 ASN A CA 1
ATOM 817 C C . ASN A 1 108 ? -10.030 -19.830 8.440 1.00 64.69 108 ASN A C 1
ATOM 819 O O . ASN A 1 108 ? -10.703 -20.838 8.240 1.00 64.69 108 ASN A O 1
ATOM 823 N N . VAL A 1 109 ? -8.814 -19.880 9.000 1.00 69.06 109 VAL A N 1
ATOM 824 C CA . VAL A 1 109 ? -8.139 -21.141 9.376 1.00 69.06 109 VAL A CA 1
ATOM 825 C C . VAL A 1 109 ? -8.971 -21.947 10.382 1.00 69.06 109 VAL A C 1
ATOM 827 O O . VAL A 1 109 ? -9.103 -23.164 10.273 1.00 69.06 109 VAL A O 1
ATOM 830 N N . SER A 1 110 ? -9.592 -21.267 11.348 1.00 62.41 110 SER A N 1
ATOM 831 C CA . SER A 1 110 ? -10.443 -21.913 12.357 1.00 62.41 110 SER A CA 1
ATOM 832 C C . SER A 1 110 ? -11.776 -22.427 11.789 1.00 62.41 110 SER A C 1
ATOM 834 O O . SER A 1 110 ? -12.383 -23.334 12.359 1.00 62.41 110 SER A O 1
ATOM 836 N N . THR A 1 111 ? -12.253 -21.838 10.688 1.00 57.84 111 THR A N 1
ATOM 837 C CA . THR A 1 111 ? -13.536 -22.180 10.053 1.00 57.84 111 THR A CA 1
ATOM 838 C C . THR A 1 111 ? -13.384 -23.312 9.036 1.00 57.84 111 THR A C 1
ATOM 840 O O . THR A 1 111 ? -14.257 -24.179 8.986 1.00 57.84 111 THR A O 1
ATOM 843 N N . ASP A 1 112 ? -12.279 -23.347 8.282 1.00 56.47 112 ASP A N 1
ATOM 844 C CA . ASP A 1 112 ? -11.988 -24.414 7.310 1.00 56.47 112 ASP A CA 1
ATOM 845 C C . ASP A 1 112 ? -11.801 -25.779 7.988 1.00 56.47 112 ASP A C 1
ATOM 847 O O . ASP A 1 112 ? -12.237 -26.797 7.459 1.00 56.47 112 ASP A O 1
ATOM 851 N N . ASN A 1 113 ? -11.285 -25.809 9.221 1.00 56.91 113 ASN A N 1
ATOM 852 C CA . ASN A 1 113 ? -11.192 -27.042 10.010 1.00 56.91 113 ASN A CA 1
ATOM 853 C C . ASN A 1 113 ? -12.551 -27.580 10.506 1.00 56.91 113 ASN A C 1
ATOM 855 O O . ASN A 1 113 ? -12.596 -28.675 11.060 1.00 56.91 113 ASN A O 1
ATOM 859 N N . ASN A 1 114 ? -13.650 -26.829 10.352 1.00 55.19 114 ASN A N 1
ATOM 860 C CA . ASN A 1 114 ? -14.921 -27.124 11.022 1.00 55.19 114 ASN A CA 1
ATOM 861 C C . ASN A 1 114 ? -16.149 -27.258 10.103 1.00 55.19 114 ASN A C 1
ATOM 863 O O . ASN A 1 114 ? -17.212 -27.597 10.619 1.00 55.19 114 ASN A O 1
ATOM 867 N N . ASN A 1 115 ? -16.085 -27.002 8.786 1.00 53.97 115 ASN A N 1
ATOM 868 C CA . ASN A 1 115 ? -17.310 -26.975 7.966 1.00 53.97 115 ASN A CA 1
ATOM 869 C C . ASN A 1 115 ? -17.191 -27.545 6.542 1.00 53.97 115 ASN A C 1
ATOM 871 O O . ASN A 1 115 ? -16.712 -26.888 5.628 1.00 53.97 115 ASN A O 1
ATOM 875 N N . ASN A 1 116 ? -17.843 -28.698 6.348 1.00 53.16 116 ASN A N 1
ATOM 876 C CA . ASN A 1 116 ? -18.247 -29.306 5.070 1.00 53.16 116 ASN A CA 1
ATOM 877 C C . ASN A 1 116 ? -19.570 -28.728 4.494 1.00 53.16 116 ASN A C 1
ATOM 879 O O . ASN A 1 116 ? -20.241 -29.394 3.713 1.00 53.16 116 ASN A O 1
ATOM 883 N N . ASN A 1 117 ? -20.007 -27.518 4.875 1.00 54.91 117 ASN A N 1
ATOM 884 C CA . ASN A 1 117 ? -21.312 -26.966 4.463 1.00 54.91 117 ASN A CA 1
ATOM 885 C C . ASN A 1 117 ? -21.207 -25.511 3.963 1.00 54.91 117 ASN A C 1
ATOM 887 O O . ASN A 1 117 ? -21.258 -24.551 4.736 1.00 54.91 117 ASN A O 1
ATOM 891 N N . ASN A 1 118 ? -21.110 -25.356 2.639 1.00 56.72 118 ASN A N 1
ATOM 892 C CA . ASN A 1 118 ? -20.621 -24.147 1.963 1.00 56.72 118 ASN A CA 1
ATOM 893 C C . ASN A 1 118 ? -21.548 -22.912 1.992 1.00 56.72 118 ASN A C 1
ATOM 895 O O . ASN A 1 118 ? -21.056 -21.791 1.960 1.00 56.72 118 ASN A O 1
ATOM 899 N N . ASN A 1 119 ? -22.871 -23.047 2.139 1.00 56.09 119 ASN A N 1
ATOM 900 C CA . ASN A 1 119 ? -23.771 -21.890 1.944 1.00 56.09 119 ASN A CA 1
ATOM 901 C C . ASN A 1 119 ? -24.032 -21.030 3.198 1.00 56.09 119 ASN A C 1
ATOM 903 O O . ASN A 1 119 ? -24.464 -19.882 3.087 1.00 56.09 119 ASN A O 1
ATOM 907 N N . LYS A 1 120 ? -23.776 -21.544 4.409 1.00 55.31 120 LYS A N 1
ATOM 908 C CA . LYS A 1 120 ? -23.958 -20.781 5.665 1.00 55.31 120 LYS A CA 1
ATOM 909 C C . LYS A 1 120 ? -22.679 -20.049 6.093 1.00 55.31 120 LYS A C 1
ATOM 911 O O . LYS A 1 120 ? -22.752 -19.097 6.871 1.00 55.31 120 LYS A O 1
ATOM 916 N N . ALA A 1 121 ? -21.531 -20.467 5.557 1.00 56.12 121 ALA A N 1
ATOM 917 C CA . ALA A 1 121 ? -20.214 -19.938 5.889 1.00 56.12 121 ALA A CA 1
ATOM 918 C C . ALA A 1 121 ? -20.023 -18.485 5.413 1.00 56.12 121 ALA A C 1
ATOM 920 O O . ALA A 1 121 ? -19.578 -17.651 6.197 1.00 56.12 121 ALA A O 1
ATOM 921 N N . ASP A 1 122 ? -20.450 -18.128 4.197 1.00 56.72 122 ASP A N 1
ATOM 922 C CA . ASP A 1 122 ? -20.195 -16.788 3.635 1.00 56.72 122 ASP A CA 1
ATOM 923 C C . ASP A 1 122 ? -20.883 -15.642 4.387 1.00 56.72 122 ASP A C 1
ATOM 925 O O . ASP A 1 122 ? -20.283 -14.593 4.631 1.00 56.72 122 ASP A O 1
ATOM 929 N N . ARG A 1 123 ? -22.118 -15.841 4.863 1.00 57.69 123 ARG A N 1
ATOM 930 C CA . ARG A 1 123 ? -22.801 -14.836 5.702 1.00 57.69 123 ARG A CA 1
ATOM 931 C C . ARG A 1 123 ? -22.121 -14.658 7.063 1.00 57.69 123 ARG A C 1
ATOM 933 O O . ARG A 1 123 ? -22.059 -13.543 7.590 1.00 57.69 123 ARG A O 1
ATOM 940 N N . LEU A 1 124 ? -21.588 -15.738 7.634 1.00 57.69 124 LEU A N 1
ATOM 941 C CA . LEU A 1 124 ? -20.835 -15.688 8.889 1.00 57.69 124 LEU A CA 1
ATOM 942 C C . LEU A 1 124 ? -19.478 -14.981 8.700 1.00 57.69 124 LEU A C 1
ATOM 944 O O . LEU A 1 124 ? -19.056 -14.243 9.588 1.00 57.69 124 LEU A O 1
ATOM 948 N N . ARG A 1 125 ? -18.858 -15.091 7.516 1.00 65.12 125 ARG A N 1
ATOM 949 C CA . ARG A 1 125 ? -17.606 -14.395 7.157 1.00 65.12 125 ARG A CA 1
ATOM 950 C C . ARG A 1 125 ? -17.769 -12.872 7.130 1.00 65.12 125 ARG A C 1
ATOM 952 O O . ARG A 1 125 ? -17.062 -12.174 7.855 1.00 65.12 125 ARG A O 1
ATOM 959 N N . PHE A 1 126 ? -18.739 -12.336 6.382 1.00 68.94 126 PHE A N 1
ATOM 960 C CA . PHE A 1 126 ? -18.951 -10.877 6.320 1.00 68.94 126 PHE A CA 1
ATOM 961 C C . PHE A 1 126 ? -19.345 -10.281 7.671 1.00 68.94 126 PHE A C 1
ATOM 963 O O . PHE A 1 126 ? -18.856 -9.218 8.051 1.00 68.94 126 PHE A O 1
ATOM 970 N N . THR A 1 127 ? -20.198 -10.969 8.431 1.00 69.50 127 THR A N 1
ATOM 971 C CA . THR A 1 127 ? -20.588 -10.507 9.771 1.00 69.50 127 THR A CA 1
ATOM 972 C C . THR A 1 127 ? -19.414 -10.533 10.752 1.00 69.50 127 THR A C 1
ATOM 974 O O . THR A 1 127 ? -19.293 -9.614 11.565 1.00 69.50 127 THR A O 1
ATOM 977 N N . ALA A 1 128 ? -18.511 -11.513 10.648 1.00 67.75 128 ALA A N 1
ATOM 978 C CA . ALA A 1 128 ? -17.277 -11.558 11.427 1.00 67.75 128 ALA A CA 1
ATOM 979 C C . ALA A 1 128 ? -16.320 -10.410 11.064 1.00 67.75 128 ALA A C 1
ATOM 981 O O . ALA A 1 128 ? -15.836 -9.731 11.971 1.00 67.75 128 ALA A O 1
ATOM 982 N N . VAL A 1 129 ? -16.129 -10.122 9.770 1.00 71.25 129 VAL A N 1
ATOM 983 C CA . VAL A 1 129 ? -15.324 -8.981 9.286 1.00 71.25 129 VAL A CA 1
ATOM 984 C C . VAL A 1 129 ? -15.917 -7.646 9.749 1.00 71.25 129 VAL A C 1
ATOM 986 O O . VAL A 1 129 ? -15.213 -6.788 10.276 1.00 71.25 129 VAL A O 1
ATOM 989 N N . LEU A 1 130 ? -17.235 -7.466 9.643 1.00 73.56 130 LEU A N 1
ATOM 990 C CA . LEU A 1 130 ? -17.907 -6.272 10.164 1.00 73.56 130 LEU A CA 1
ATOM 991 C C . LEU A 1 130 ? -17.763 -6.150 11.685 1.00 73.56 130 LEU A C 1
ATOM 993 O O . LEU A 1 130 ? -17.615 -5.042 12.205 1.00 73.56 130 LEU A O 1
ATOM 997 N N . LYS A 1 131 ? -17.796 -7.266 12.420 1.00 77.50 131 LYS A N 1
ATOM 998 C CA . LYS A 1 131 ? -17.634 -7.275 13.878 1.00 77.50 131 LYS A CA 1
ATOM 999 C C . LYS A 1 131 ? -16.209 -6.901 14.286 1.00 77.50 131 LYS A C 1
ATOM 1001 O O . LYS A 1 131 ? -16.061 -6.098 15.209 1.00 77.50 131 LYS A O 1
ATOM 1006 N N . THR A 1 132 ? -15.186 -7.413 13.601 1.00 72.88 132 THR A N 1
ATOM 1007 C CA . THR A 1 132 ? -13.784 -7.043 13.852 1.00 72.88 132 THR A CA 1
ATOM 1008 C C . THR A 1 132 ? -13.523 -5.581 13.493 1.00 72.88 132 THR A C 1
ATOM 1010 O O . THR A 1 132 ? -12.944 -4.859 14.307 1.00 72.88 132 THR A O 1
ATOM 1013 N N . LEU A 1 133 ? -14.052 -5.097 12.363 1.00 73.25 133 LEU A N 1
ATOM 1014 C CA . LEU A 1 133 ? -13.977 -3.686 11.966 1.00 73.25 133 LEU A CA 1
ATOM 1015 C C . LEU A 1 133 ? -14.666 -2.768 12.994 1.00 73.25 133 LEU A C 1
ATOM 1017 O O . LEU A 1 133 ? -14.113 -1.755 13.428 1.00 73.25 133 LEU A O 1
ATOM 1021 N N . LYS A 1 134 ? -15.860 -3.154 13.459 1.00 76.94 134 LYS A N 1
ATOM 1022 C CA . LYS A 1 134 ? -16.616 -2.425 14.489 1.00 76.94 134 LYS A CA 1
ATOM 1023 C C . LYS A 1 134 ? -15.894 -2.413 15.835 1.00 76.94 134 LYS A C 1
ATOM 1025 O O . LYS A 1 134 ? -15.941 -1.409 16.542 1.00 76.94 134 LYS A O 1
ATOM 1030 N N . GLN A 1 135 ? -15.245 -3.512 16.214 1.00 73.69 135 GLN A N 1
ATOM 1031 C CA . GLN A 1 135 ? -14.455 -3.587 17.442 1.00 73.69 135 GLN A CA 1
ATOM 1032 C C . GLN A 1 135 ? -13.217 -2.686 17.371 1.00 73.69 135 GLN A C 1
ATOM 1034 O O . GLN A 1 135 ? -12.906 -2.018 18.355 1.00 73.69 135 GLN A O 1
ATOM 1039 N N . TRP A 1 136 ? -12.562 -2.604 16.212 1.00 64.44 136 TRP A N 1
ATOM 1040 C CA . TRP A 1 136 ? -11.448 -1.683 15.984 1.00 64.44 136 TRP A CA 1
ATOM 1041 C C . TRP A 1 136 ? -11.884 -0.212 16.073 1.00 64.44 136 TRP A C 1
ATOM 1043 O O . TRP A 1 136 ? -11.276 0.570 16.804 1.00 64.44 136 TRP A O 1
ATOM 1053 N N . GLY A 1 137 ? -13.000 0.154 15.431 1.00 64.25 137 GLY A N 1
ATOM 1054 C CA . GLY A 1 137 ? -13.532 1.522 15.479 1.00 64.25 137 GLY A CA 1
ATOM 1055 C C . GLY A 1 137 ? -13.873 2.002 16.897 1.00 64.25 137 GLY A C 1
ATOM 1056 O O . GLY A 1 137 ? -13.612 3.155 17.238 1.00 64.25 137 GLY A O 1
ATOM 1057 N N . LYS A 1 138 ? -14.370 1.110 17.766 1.00 64.81 138 LYS A N 1
ATOM 1058 C CA . LYS A 1 138 ? -14.703 1.433 19.168 1.00 64.81 138 LYS A CA 1
ATOM 1059 C C . LYS A 1 138 ? -13.502 1.882 20.010 1.00 64.81 138 LYS A C 1
ATOM 1061 O O . LYS A 1 138 ? -13.686 2.669 20.934 1.00 64.81 138 LYS A O 1
ATOM 1066 N N . GLY A 1 139 ? -12.293 1.402 19.710 1.00 57.84 139 GLY A N 1
ATOM 1067 C CA . GLY A 1 139 ? -11.076 1.787 20.438 1.00 57.84 139 GLY A CA 1
ATOM 1068 C C . GLY A 1 139 ? -10.527 3.162 20.041 1.00 57.84 139 GLY A C 1
ATOM 1069 O O . GLY A 1 139 ? -9.829 3.796 20.825 1.00 57.84 139 GLY A O 1
ATOM 1070 N N . LYS A 1 140 ? -10.862 3.653 18.839 1.00 58.16 140 LYS A N 1
ATOM 1071 C CA . LYS A 1 140 ? -10.382 4.946 18.318 1.00 58.16 140 LYS A CA 1
ATOM 1072 C C . LYS A 1 140 ? -11.331 6.112 18.592 1.00 58.16 140 LYS A C 1
ATOM 1074 O O . LYS A 1 140 ? -10.891 7.261 18.615 1.00 58.16 140 LYS A O 1
ATOM 1079 N N . THR A 1 141 ? -12.614 5.845 18.841 1.00 57.53 141 THR A N 1
ATOM 1080 C CA . THR A 1 141 ? -13.608 6.895 19.115 1.00 57.53 141 THR A CA 1
ATOM 1081 C C . THR A 1 141 ? -13.364 7.622 20.434 1.00 57.53 141 THR A C 1
ATOM 1083 O O . THR A 1 141 ? -13.616 8.817 20.508 1.00 57.53 141 THR A O 1
ATOM 1086 N N 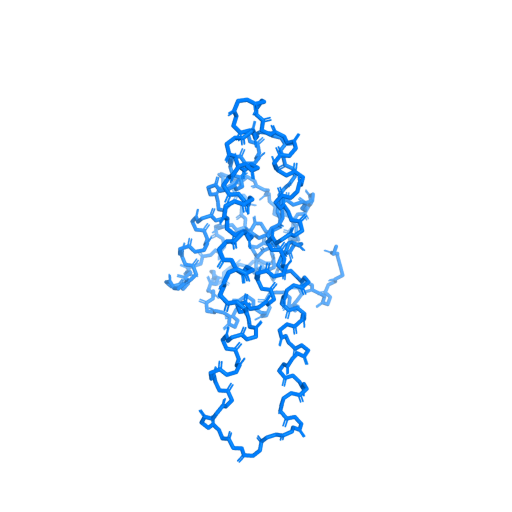. THR A 1 142 ? -12.832 6.963 21.464 1.00 55.19 142 THR A N 1
ATOM 1087 C CA . THR A 1 142 ? -12.587 7.602 22.771 1.00 55.19 142 THR A CA 1
ATOM 1088 C C . THR A 1 142 ? -11.485 8.662 22.689 1.00 55.19 142 THR A C 1
ATOM 1090 O O . THR A 1 142 ? -11.691 9.796 23.119 1.00 55.19 142 THR A O 1
ATOM 1093 N N . ASN A 1 143 ? -10.365 8.346 22.032 1.00 55.47 143 ASN A N 1
ATOM 1094 C CA . ASN A 1 143 ? -9.248 9.280 21.858 1.00 55.47 143 ASN A CA 1
ATOM 1095 C C . ASN A 1 143 ? -9.557 10.432 20.887 1.00 55.47 143 ASN A C 1
ATOM 1097 O O . ASN A 1 143 ? -9.025 11.527 21.054 1.00 55.47 143 ASN A O 1
ATOM 1101 N N . LEU A 1 144 ? -10.421 10.218 19.889 1.00 58.00 144 LEU A N 1
ATOM 1102 C CA . LEU A 1 144 ? -10.857 11.279 18.971 1.00 58.00 144 LEU A CA 1
ATOM 1103 C C . LEU A 1 144 ? -11.923 12.189 19.591 1.00 58.00 144 LEU A C 1
ATOM 1105 O O . LEU A 1 144 ? -11.839 13.405 19.439 1.00 58.00 144 LEU A O 1
ATOM 1109 N N . VAL A 1 145 ? -12.875 11.641 20.353 1.00 60.16 145 VAL A N 1
ATOM 1110 C CA . VAL A 1 145 ? -13.879 12.446 21.071 1.00 60.16 145 VAL A CA 1
ATOM 1111 C C . VAL A 1 145 ? -13.206 13.351 22.106 1.00 60.16 145 VAL A C 1
ATOM 1113 O O . VAL A 1 145 ? -13.559 14.523 22.213 1.00 60.16 145 VAL A O 1
ATOM 1116 N N . MET A 1 146 ? -12.160 12.870 22.786 1.00 61.91 146 MET A N 1
ATOM 1117 C CA . MET A 1 146 ? -11.348 13.688 23.697 1.00 61.91 146 MET A CA 1
ATOM 1118 C C . MET A 1 146 ? -10.441 14.718 23.005 1.00 61.91 146 MET A C 1
ATOM 1120 O O . MET A 1 146 ? -9.801 15.508 23.697 1.00 61.91 146 MET A O 1
ATOM 1124 N N . LYS A 1 147 ? -10.391 14.762 21.668 1.00 65.25 147 LYS A N 1
ATOM 1125 C CA . LYS A 1 147 ? -9.682 15.795 20.893 1.00 65.25 147 LYS A CA 1
ATOM 1126 C C . LYS A 1 147 ? -10.616 16.807 20.222 1.00 65.25 147 LYS A C 1
ATOM 1128 O O . LYS A 1 147 ? -10.139 17.800 19.687 1.00 65.25 147 LYS A O 1
ATOM 1133 N N . LEU A 1 148 ? -11.936 16.611 20.287 1.00 67.38 148 LEU A N 1
ATOM 1134 C CA . LEU A 1 148 ? -12.906 17.559 19.728 1.00 67.38 148 LEU A CA 1
ATOM 1135 C C . LEU A 1 148 ? -13.031 18.834 20.588 1.00 67.38 148 LEU A C 1
ATOM 1137 O O . LEU A 1 148 ? -12.768 18.782 21.789 1.00 67.38 148 LEU A O 1
ATOM 1141 N N . PRO A 1 149 ? -13.471 19.973 20.032 1.00 73.25 149 PRO A N 1
ATOM 1142 C CA . PRO A 1 149 ? -13.840 21.155 20.811 1.00 73.25 149 PRO A CA 1
ATOM 1143 C C . PRO A 1 149 ? -14.963 20.859 21.830 1.00 73.25 149 PRO A C 1
ATOM 1145 O O . PRO A 1 149 ? -15.832 20.025 21.545 1.00 73.25 149 PRO A O 1
ATOM 1148 N N . PRO A 1 150 ? -15.011 21.546 22.989 1.00 71.88 150 PRO A N 1
ATOM 1149 C CA . PRO A 1 150 ? -15.965 21.259 24.071 1.00 71.88 150 PRO A CA 1
ATOM 1150 C C . PRO A 1 150 ? -17.439 21.277 23.637 1.00 71.88 150 PRO A C 1
ATOM 1152 O O . PRO A 1 150 ? -18.231 20.447 24.082 1.00 71.88 150 PRO A O 1
ATOM 1155 N N . SER A 1 151 ? -17.795 22.173 22.711 1.00 73.06 151 SER A N 1
ATOM 1156 C CA . SER A 1 151 ? -19.154 22.331 22.174 1.00 73.06 151 SER A CA 1
ATOM 1157 C C . SER A 1 151 ? -19.634 21.138 21.342 1.00 73.06 151 SER A C 1
ATOM 1159 O O . SER A 1 151 ? -20.833 20.877 21.264 1.00 73.06 151 SER A O 1
ATOM 1161 N N . LEU A 1 152 ? -18.709 20.400 20.726 1.00 72.62 152 LEU A N 1
ATOM 1162 C CA . LEU A 1 152 ? -19.020 19.198 19.957 1.00 72.62 152 LEU A CA 1
ATOM 1163 C C . LEU A 1 152 ? -18.993 17.954 20.848 1.00 72.62 152 LEU A C 1
ATOM 1165 O O . LEU A 1 152 ? -19.821 17.065 20.662 1.00 72.62 152 LEU A O 1
ATOM 1169 N N . ARG A 1 153 ? -18.120 17.910 21.866 1.00 74.06 153 ARG A N 1
ATOM 1170 C CA . ARG A 1 153 ? -18.081 16.802 22.839 1.00 74.06 153 ARG A CA 1
ATOM 1171 C C . ARG A 1 153 ? -19.416 16.605 23.544 1.00 74.06 153 ARG A C 1
ATOM 1173 O O . ARG A 1 153 ? -19.898 15.479 23.601 1.00 74.06 153 ARG A O 1
ATOM 1180 N N . SER A 1 154 ? -20.025 17.683 24.035 1.00 71.44 154 SER A N 1
ATOM 1181 C CA . SER A 1 154 ? -21.317 17.619 24.732 1.00 71.44 154 SER A CA 1
ATOM 1182 C C . SER A 1 154 ? -22.424 17.052 23.839 1.00 71.44 154 SER A C 1
ATOM 1184 O O . SER A 1 154 ? -23.213 16.221 24.284 1.00 71.44 154 SER A O 1
ATOM 1186 N N . ARG A 1 155 ? -22.429 17.418 22.551 1.00 74.25 155 ARG A N 1
ATOM 1187 C CA . ARG A 1 155 ? -23.383 16.897 21.562 1.00 74.25 155 ARG A CA 1
ATOM 1188 C C . ARG A 1 155 ? -23.166 15.414 21.271 1.00 74.25 155 ARG A C 1
ATOM 1190 O O . ARG A 1 155 ? -24.138 14.667 21.227 1.00 74.25 155 ARG A O 1
ATOM 1197 N N . PHE A 1 156 ? -21.917 14.972 21.120 1.00 74.50 156 PHE A N 1
ATOM 1198 C CA . PHE A 1 156 ? -21.607 13.551 20.932 1.00 74.50 156 PHE A CA 1
ATOM 1199 C C . PHE A 1 156 ? -21.973 12.715 22.163 1.00 74.50 156 PHE A C 1
ATOM 1201 O O . PHE A 1 156 ? -22.592 11.666 22.006 1.00 74.50 156 PHE A O 1
ATOM 1208 N N . ILE A 1 157 ? -21.667 13.198 23.372 1.00 77.00 157 ILE A N 1
ATOM 1209 C CA . ILE A 1 157 ? -22.013 12.521 24.631 1.00 77.00 157 ILE A CA 1
ATOM 1210 C C . ILE A 1 157 ? -23.536 12.395 24.778 1.00 77.00 157 ILE A C 1
ATOM 1212 O O . ILE A 1 157 ? -24.039 11.297 25.020 1.00 77.00 157 ILE A O 1
ATOM 1216 N N . ALA A 1 158 ? -24.281 13.480 24.546 1.00 76.50 158 ALA A N 1
ATOM 1217 C CA . ALA A 1 158 ? -25.744 13.471 24.595 1.00 76.50 158 ALA A CA 1
ATOM 1218 C C . ALA A 1 158 ? -26.353 12.487 23.583 1.00 76.50 158 ALA A C 1
ATOM 1220 O O . ALA A 1 158 ? -27.303 11.766 23.887 1.00 76.50 158 ALA A O 1
ATOM 1221 N N . LEU A 1 159 ? -25.779 12.408 22.382 1.00 76.19 159 LEU A N 1
ATOM 1222 C CA . LEU A 1 159 ? -26.245 11.499 21.342 1.00 76.19 159 LEU A CA 1
ATOM 1223 C C . LEU A 1 159 ? -25.920 10.037 21.685 1.00 76.19 159 LEU A C 1
ATOM 1225 O O . LEU A 1 159 ? -26.751 9.159 21.458 1.00 76.19 159 LEU A O 1
ATOM 1229 N N . THR A 1 160 ? -24.763 9.770 22.300 1.00 76.44 160 THR A N 1
ATOM 1230 C CA . THR A 1 160 ? -24.436 8.428 22.804 1.00 76.44 160 THR A CA 1
ATOM 1231 C C . THR A 1 160 ? -25.341 7.995 23.954 1.00 76.44 160 THR A C 1
ATOM 1233 O O . THR A 1 160 ? -25.810 6.860 23.917 1.00 76.44 160 THR A O 1
ATOM 1236 N N . LEU A 1 161 ? -25.664 8.893 24.894 1.00 76.31 161 LEU A N 1
ATOM 1237 C CA . LEU A 1 161 ? -26.608 8.639 25.991 1.00 76.31 161 LEU A CA 1
ATOM 1238 C C . LEU A 1 161 ? -28.010 8.306 25.467 1.00 76.31 161 LEU A C 1
ATOM 1240 O O . LEU A 1 161 ? -28.622 7.328 25.883 1.00 76.31 161 LEU A O 1
ATOM 1244 N N . LYS A 1 162 ? -28.488 9.052 24.467 1.00 78.31 162 LYS A N 1
ATOM 1245 C CA . LYS A 1 162 ? -29.795 8.798 23.846 1.00 78.31 162 LYS A CA 1
ATOM 1246 C C . LYS A 1 162 ? -29.846 7.461 23.095 1.00 78.31 162 LYS A C 1
ATOM 1248 O O . LYS A 1 162 ? -30.893 6.822 23.008 1.00 78.31 162 LYS A O 1
ATOM 1253 N N . ILE A 1 163 ? -28.719 7.025 22.527 1.00 75.50 163 ILE A N 1
ATOM 1254 C CA . ILE A 1 163 ? -28.606 5.716 21.869 1.00 75.50 163 ILE A CA 1
ATOM 1255 C C . ILE A 1 163 ? -28.558 4.579 22.897 1.00 75.50 163 ILE A C 1
ATOM 1257 O O . ILE A 1 163 ? -29.117 3.514 22.627 1.00 75.50 163 ILE A O 1
ATOM 1261 N N . THR A 1 164 ? -27.895 4.764 24.044 1.00 70.12 164 THR A N 1
ATOM 1262 C CA . THR A 1 164 ? -27.876 3.758 25.118 1.00 70.12 164 THR A CA 1
ATOM 1263 C C . THR A 1 164 ? -29.245 3.616 25.767 1.00 70.12 164 THR A C 1
ATOM 1265 O O . THR A 1 164 ? -29.730 2.497 25.882 1.00 70.12 164 THR A O 1
ATOM 1268 N N . GLU A 1 165 ? -29.925 4.728 26.042 1.00 76.75 165 GLU A N 1
ATOM 1269 C CA . GLU A 1 165 ? -31.272 4.750 26.622 1.00 76.75 165 GLU A CA 1
ATOM 1270 C C . GLU A 1 165 ? -32.290 4.006 25.737 1.00 76.75 165 GLU A C 1
ATOM 1272 O O . GLU A 1 165 ? -33.023 3.137 26.203 1.00 76.75 165 GLU A O 1
ATOM 1277 N N . ARG A 1 166 ? -32.257 4.222 24.413 1.00 71.56 166 ARG A N 1
ATOM 1278 C CA . ARG A 1 166 ? -33.100 3.470 23.462 1.00 71.56 166 ARG A CA 1
ATOM 1279 C C . ARG A 1 166 ? -32.783 1.976 23.387 1.00 71.56 166 ARG A C 1
ATOM 1281 O O . ARG A 1 166 ? -33.636 1.193 22.983 1.00 71.56 166 ARG A O 1
ATOM 1288 N N . ARG A 1 167 ? -31.550 1.569 23.697 1.00 69.81 167 ARG A N 1
ATOM 1289 C CA . ARG A 1 167 ? -31.176 0.146 23.736 1.00 69.81 167 ARG A CA 1
ATOM 1290 C C . ARG A 1 167 ? -31.619 -0.531 25.023 1.00 69.81 167 ARG A C 1
ATOM 1292 O O . ARG A 1 167 ? -31.876 -1.726 24.980 1.00 69.81 167 ARG A O 1
ATOM 1299 N N . GLU A 1 168 ? -31.680 0.208 26.122 1.00 69.44 168 GLU A N 1
ATOM 1300 C CA . GLU A 1 168 ? -32.193 -0.285 27.402 1.00 69.44 168 GLU A CA 1
ATOM 1301 C C . GLU A 1 168 ? -33.720 -0.384 27.393 1.00 69.44 168 GLU A C 1
ATOM 1303 O O . GLU A 1 168 ? -34.253 -1.339 27.932 1.00 69.44 168 GLU A O 1
ATOM 1308 N N . GLN A 1 169 ? -34.416 0.515 26.689 1.00 68.44 169 GLN A N 1
ATOM 1309 C CA . GLN A 1 169 ? -35.873 0.436 26.502 1.00 68.44 169 GLN A CA 1
ATOM 1310 C C . GLN A 1 169 ? -36.335 -0.700 25.573 1.00 68.44 169 GLN A C 1
ATOM 1312 O O . GLN A 1 169 ? -37.485 -1.117 25.646 1.00 68.44 169 GLN A O 1
ATOM 1317 N N . ASN A 1 170 ? -35.461 -1.185 24.686 1.00 55.78 170 ASN A N 1
ATOM 1318 C CA . ASN A 1 170 ? -35.751 -2.273 23.740 1.00 55.78 170 ASN A CA 1
ATOM 1319 C C . ASN A 1 170 ? -35.210 -3.641 24.208 1.00 55.78 170 ASN A C 1
ATOM 1321 O O . ASN A 1 170 ? -35.105 -4.564 23.396 1.00 55.78 170 ASN A O 1
ATOM 1325 N N . LYS A 1 171 ? -34.800 -3.754 25.474 1.00 48.31 171 LYS A N 1
ATOM 1326 C CA . LYS A 1 171 ? -34.341 -4.988 26.117 1.00 48.31 171 LYS A CA 1
ATOM 1327 C C . LYS A 1 171 ? -35.387 -5.473 27.107 1.00 48.31 171 LYS A C 1
ATOM 1329 O O . LYS A 1 171 ? -35.506 -6.711 27.215 1.00 48.31 171 LYS A O 1
#

Organism: NCBI:txid49252

Sequence (171 aa):
DTNPADLKRIGDLALQLGVELNEDAKDEGAAAVAMWLFDGSVENLPGGYDKGELSPNSPVKELKSFPQDLVLVGRSSILIKGLSSRLNVPWSLAKEWSPIARKVLDINVSTDNNNNNNNKADRLRFTAVLKTLKQWGKGKTTNLVMKLPPSLRSRFIALTLKITERREQNK